Protein AF-A0A8H3I1E6-F1 (afdb_monomer)

Radius of gyration: 28.74 Å; Cα contacts (8 Å, |Δi|>4): 139; chains: 1; bounding box: 54×44×76 Å

pLDDT: mean 84.08, std 13.16, range [43.03, 97.94]

Structure (mmCIF, N/CA/C/O backbone):
data_AF-A0A8H3I1E6-F1
#
_entry.id   AF-A0A8H3I1E6-F1
#
loop_
_atom_site.group_PDB
_atom_site.id
_atom_site.type_symbol
_atom_site.label_atom_id
_atom_site.label_alt_id
_atom_site.label_comp_id
_atom_site.label_asym_id
_atom_site.label_entity_id
_atom_site.label_seq_id
_atom_site.pdbx_PDB_ins_code
_atom_site.Cartn_x
_atom_site.Cartn_y
_atom_site.Cartn_z
_atom_site.occupancy
_atom_site.B_iso_or_equiv
_atom_site.auth_seq_id
_atom_site.auth_comp_id
_atom_site.auth_asym_id
_atom_site.auth_atom_id
_atom_site.pdbx_PDB_model_num
ATOM 1 N N . MET A 1 1 ? 2.494 -4.885 16.219 1.00 83.31 1 MET A N 1
ATOM 2 C CA . MET A 1 1 ? 1.756 -3.841 15.463 1.00 83.31 1 MET A CA 1
ATOM 3 C C . MET A 1 1 ? 1.481 -4.362 14.065 1.00 83.31 1 MET A C 1
ATOM 5 O O . MET A 1 1 ? 2.380 -4.953 13.485 1.00 83.31 1 MET A O 1
ATOM 9 N N . ALA A 1 2 ? 0.291 -4.129 13.521 1.00 90.94 2 ALA A N 1
ATOM 10 C CA . ALA A 1 2 ? -0.067 -4.493 12.148 1.00 90.94 2 ALA A CA 1
ATOM 11 C C . ALA A 1 2 ? -0.506 -3.254 11.354 1.00 90.94 2 ALA A C 1
ATOM 13 O O . ALA A 1 2 ? -1.001 -2.292 11.939 1.00 90.94 2 ALA A O 1
ATOM 14 N N . CYS A 1 3 ? -0.319 -3.255 10.032 1.00 94.25 3 CYS A N 1
ATOM 15 C CA . CYS A 1 3 ? -0.724 -2.163 9.144 1.00 94.25 3 CYS A CA 1
ATOM 16 C C . CYS A 1 3 ? -1.649 -2.700 8.051 1.00 94.25 3 CYS A C 1
ATOM 18 O O . CYS A 1 3 ? -1.301 -3.655 7.363 1.00 94.25 3 CYS A O 1
ATOM 20 N N . PHE A 1 4 ? -2.800 -2.058 7.872 1.00 95.56 4 PHE A N 1
ATOM 21 C CA . PHE A 1 4 ? -3.819 -2.452 6.906 1.00 95.56 4 PHE A CA 1
ATOM 22 C C . PHE A 1 4 ? -4.105 -1.311 5.936 1.00 95.56 4 PHE A C 1
ATOM 24 O O . PHE A 1 4 ? -4.216 -0.149 6.336 1.00 95.56 4 PHE A O 1
ATOM 31 N N . GLN A 1 5 ? -4.275 -1.644 4.659 1.00 96.94 5 GLN A N 1
ATOM 32 C CA . GLN A 1 5 ? -4.910 -0.751 3.699 1.00 96.94 5 GLN A CA 1
ATOM 33 C C . GLN A 1 5 ? -6.421 -0.955 3.781 1.00 96.94 5 GLN A C 1
ATOM 35 O O . GLN A 1 5 ? -6.904 -2.063 3.572 1.00 96.94 5 GLN A O 1
ATOM 40 N N . VAL A 1 6 ? -7.159 0.113 4.070 1.00 96.81 6 VAL A N 1
ATOM 41 C CA . VAL A 1 6 ? -8.610 0.056 4.287 1.00 96.81 6 VAL A CA 1
ATOM 42 C C . VAL A 1 6 ? -9.346 0.979 3.310 1.00 96.81 6 VAL A C 1
ATOM 44 O O . VAL A 1 6 ? -8.763 1.954 2.820 1.00 96.81 6 VAL A O 1
ATOM 47 N N . PRO A 1 7 ? -10.632 0.718 3.023 1.00 96.69 7 PRO A N 1
ATOM 48 C CA . PRO A 1 7 ? -11.489 1.661 2.313 1.00 96.69 7 PRO A CA 1
ATOM 49 C C . PRO A 1 7 ? -11.523 3.043 2.987 1.00 96.69 7 PRO A C 1
ATOM 51 O O . PRO A 1 7 ? -11.406 3.172 4.206 1.00 96.69 7 PRO A O 1
ATOM 54 N N . LEU A 1 8 ? -11.702 4.106 2.195 1.00 95.31 8 LEU A N 1
ATOM 55 C CA . LEU A 1 8 ? -11.633 5.489 2.695 1.00 95.31 8 LEU A CA 1
ATOM 56 C C . LEU A 1 8 ? -12.731 5.808 3.722 1.00 95.31 8 LEU A C 1
ATOM 58 O O . LEU A 1 8 ? -12.505 6.616 4.627 1.00 95.31 8 LEU A O 1
ATOM 62 N N . ASN A 1 9 ? -13.885 5.160 3.582 1.00 95.56 9 ASN A N 1
ATOM 63 C CA . ASN A 1 9 ? -15.073 5.323 4.413 1.00 95.56 9 ASN A CA 1
ATOM 64 C C . ASN A 1 9 ? -15.022 4.561 5.748 1.00 95.56 9 ASN A C 1
ATOM 66 O O . ASN A 1 9 ? -15.801 4.902 6.626 1.00 95.56 9 ASN A O 1
ATOM 70 N N . ILE A 1 10 ? -14.112 3.596 5.942 1.00 96.31 10 ILE A N 1
ATOM 71 C CA . ILE A 1 10 ? -14.016 2.838 7.205 1.00 96.31 10 ILE A CA 1
ATOM 72 C C . ILE A 1 10 ? -13.467 3.717 8.327 1.00 96.31 10 ILE A C 1
ATOM 74 O O . ILE A 1 10 ? -12.396 4.315 8.176 1.00 96.31 10 ILE A O 1
ATOM 78 N N . ASN A 1 11 ? -14.151 3.785 9.467 1.00 95.62 11 ASN A N 1
ATOM 79 C CA . ASN A 1 11 ? -13.670 4.479 10.659 1.00 95.62 11 ASN A CA 1
ATOM 80 C C . ASN A 1 11 ? -12.804 3.566 11.554 1.00 95.62 11 ASN A C 1
ATOM 82 O O . ASN A 1 11 ? -12.717 2.357 11.366 1.00 95.62 11 ASN A O 1
ATOM 86 N N . LYS A 1 12 ? -12.128 4.154 12.547 1.00 96.31 12 LYS A N 1
ATOM 87 C CA . LYS A 1 12 ? -11.334 3.424 13.542 1.00 96.31 12 LYS A CA 1
ATOM 88 C C . LYS A 1 12 ? -12.182 2.437 14.345 1.00 96.31 12 LYS A C 1
ATOM 90 O O . LYS A 1 12 ? -11.696 1.352 14.632 1.00 96.31 12 LYS A O 1
ATOM 95 N N . LEU A 1 13 ? -13.408 2.821 14.714 1.00 96.06 13 LEU A N 1
ATOM 96 C CA . LEU A 1 13 ? -14.326 1.960 15.469 1.00 96.06 13 LEU A CA 1
ATOM 97 C C . LEU A 1 13 ? -14.730 0.741 14.638 1.00 96.06 13 LEU A C 1
ATOM 99 O O . LEU A 1 13 ? -14.563 -0.377 15.109 1.00 96.06 13 LEU A O 1
ATOM 103 N N . ASP A 1 14 ? -15.107 0.962 13.37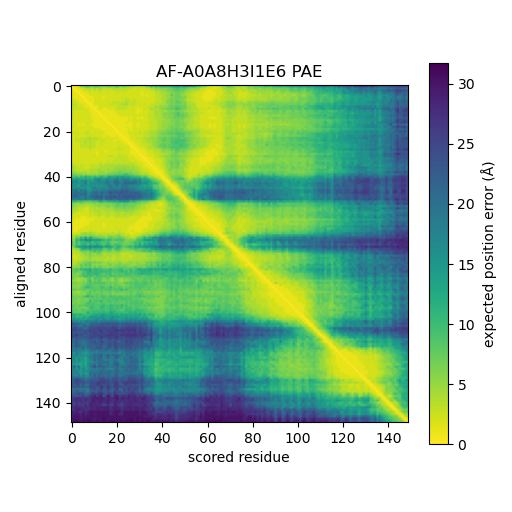7 1.00 96.50 14 ASP A N 1
ATOM 104 C CA . ASP A 1 14 ? -15.427 -0.109 12.429 1.00 96.50 14 ASP A CA 1
ATOM 105 C C . ASP A 1 14 ? -14.248 -1.072 12.248 1.00 96.50 14 ASP A C 1
ATOM 107 O O . ASP A 1 14 ? -14.446 -2.273 12.159 1.00 96.50 14 ASP A O 1
ATOM 111 N N . MET A 1 15 ? -13.004 -0.575 12.241 1.00 96.38 15 MET A N 1
ATOM 112 C CA . MET A 1 15 ? -11.823 -1.443 12.166 1.00 96.38 15 MET A CA 1
ATOM 113 C C . MET A 1 15 ? -11.657 -2.321 13.417 1.00 96.38 15 MET A C 1
ATOM 115 O O . MET A 1 15 ? -11.265 -3.480 13.293 1.00 96.38 15 MET A O 1
ATOM 119 N N . LYS A 1 16 ? -11.933 -1.789 14.618 1.00 94.88 16 LYS A N 1
ATOM 120 C CA . LYS A 1 16 ? -11.879 -2.579 15.863 1.00 94.88 16 LYS A CA 1
ATOM 121 C C . LYS A 1 16 ? -12.950 -3.667 15.853 1.00 94.88 16 LYS A C 1
ATOM 123 O O . LYS A 1 16 ? -12.636 -4.817 16.140 1.00 94.88 16 LYS A O 1
ATOM 128 N N . ASP A 1 17 ? -14.174 -3.292 15.494 1.00 95.94 17 ASP A N 1
ATOM 129 C CA . ASP A 1 17 ? -15.311 -4.208 15.420 1.00 95.94 17 ASP A CA 1
ATOM 130 C C . ASP A 1 17 ? -15.104 -5.283 14.345 1.00 95.94 17 ASP A C 1
ATOM 132 O O . ASP A 1 17 ? -15.294 -6.465 14.602 1.00 95.94 17 ASP A O 1
ATOM 136 N N . TYR A 1 18 ? -14.590 -4.899 13.175 1.00 96.38 18 TYR A N 1
ATOM 137 C CA . TYR A 1 18 ? -14.277 -5.821 12.086 1.00 96.38 18 TYR A CA 1
ATOM 138 C C . TYR A 1 18 ? -13.218 -6.857 12.480 1.00 96.38 18 TYR A C 1
ATOM 140 O O . TYR A 1 18 ? -13.386 -8.046 12.216 1.00 96.38 18 TYR A O 1
ATOM 148 N N . LEU A 1 19 ? -12.133 -6.442 13.142 1.00 94.38 19 LEU A N 1
ATOM 149 C CA . LEU A 1 19 ? -11.113 -7.387 13.610 1.00 94.38 19 LEU A CA 1
ATOM 150 C C . LEU A 1 19 ? -11.654 -8.335 14.681 1.00 94.38 19 LEU A C 1
ATOM 152 O O . LEU A 1 19 ? -11.313 -9.516 14.668 1.00 94.38 19 LEU A O 1
ATOM 156 N N . TRP A 1 20 ? -12.521 -7.846 15.564 1.00 93.75 20 TRP A N 1
ATOM 157 C CA . TRP A 1 20 ? -13.138 -8.667 16.598 1.00 93.75 20 TRP A CA 1
ATOM 158 C C . TRP A 1 20 ? -14.157 -9.657 16.019 1.00 93.75 20 TRP A C 1
ATOM 160 O O . TRP A 1 20 ? -14.021 -10.859 16.217 1.00 93.75 20 TRP A O 1
ATOM 170 N N . ASN A 1 21 ? -15.135 -9.180 15.250 1.00 95.12 21 ASN A N 1
ATOM 171 C CA . ASN A 1 21 ? -16.243 -10.001 14.761 1.00 95.12 21 ASN A CA 1
ATOM 172 C C . ASN A 1 21 ? -15.842 -10.927 13.607 1.00 95.12 21 ASN A C 1
ATOM 174 O O . ASN A 1 21 ? -16.335 -12.049 13.535 1.00 95.12 21 ASN A O 1
ATOM 178 N N . CYS A 1 22 ? -14.965 -10.486 12.697 1.00 95.25 22 CYS A N 1
ATOM 179 C CA . CYS A 1 22 ? -14.573 -11.301 11.542 1.00 95.25 22 CYS A CA 1
ATOM 180 C C . CYS A 1 22 ? -13.346 -12.179 11.808 1.00 95.25 22 CYS A C 1
ATOM 182 O O . CYS A 1 22 ? -13.247 -13.251 11.219 1.00 95.25 22 CYS A O 1
ATOM 184 N N . TYR A 1 23 ? -12.413 -11.739 12.662 1.00 92.12 23 TYR A N 1
ATOM 185 C CA . TYR A 1 23 ? -11.143 -12.445 12.895 1.00 92.12 23 TYR A CA 1
ATOM 186 C C . TYR A 1 23 ? -10.920 -12.861 14.354 1.00 92.12 23 TYR A C 1
ATOM 188 O O . TYR A 1 23 ? -9.944 -13.553 14.634 1.00 92.12 23 TYR A O 1
ATOM 196 N N . GLY A 1 24 ? -11.779 -12.458 15.296 1.00 91.12 24 GLY A N 1
ATOM 197 C CA . GLY A 1 24 ? -11.591 -12.757 16.718 1.00 91.12 24 GLY A CA 1
ATOM 198 C C . GLY A 1 24 ? -10.359 -12.086 17.331 1.00 91.12 24 GLY A C 1
ATOM 199 O O . GLY A 1 24 ? -9.841 -12.573 18.334 1.00 91.12 24 GLY A O 1
ATOM 200 N N . VAL A 1 25 ? -9.845 -11.010 16.723 1.00 90.69 25 VAL A N 1
ATOM 201 C CA . VAL A 1 25 ? -8.603 -10.357 17.157 1.00 90.69 25 VAL A CA 1
ATOM 202 C C . VAL A 1 25 ? -8.913 -9.064 17.914 1.00 90.69 25 VAL A C 1
ATOM 204 O O . VAL A 1 25 ? -9.441 -8.118 17.320 1.00 90.69 25 VAL A O 1
ATOM 207 N N . PRO A 1 26 ? -8.549 -8.960 19.206 1.00 91.75 26 PRO A N 1
ATOM 208 C CA . PRO A 1 26 ? -8.717 -7.722 19.951 1.00 91.75 26 PRO A CA 1
ATOM 209 C C . PRO A 1 26 ? -7.743 -6.644 19.457 1.00 91.75 26 PRO A C 1
ATOM 211 O O . PRO A 1 26 ? -6.527 -6.837 19.409 1.00 91.75 26 PRO A O 1
ATOM 214 N N . ALA A 1 27 ? -8.274 -5.465 19.130 1.00 93.44 27 ALA A N 1
ATOM 215 C CA . ALA A 1 27 ? -7.487 -4.276 18.814 1.00 93.44 27 ALA A CA 1
ATOM 216 C C . ALA A 1 27 ? -7.405 -3.351 20.039 1.00 93.44 27 ALA A C 1
ATOM 218 O O . ALA A 1 27 ? -8.414 -2.788 20.470 1.00 93.44 27 ALA A O 1
ATOM 219 N N . LEU A 1 28 ? -6.202 -3.139 20.577 1.00 93.25 28 LEU A N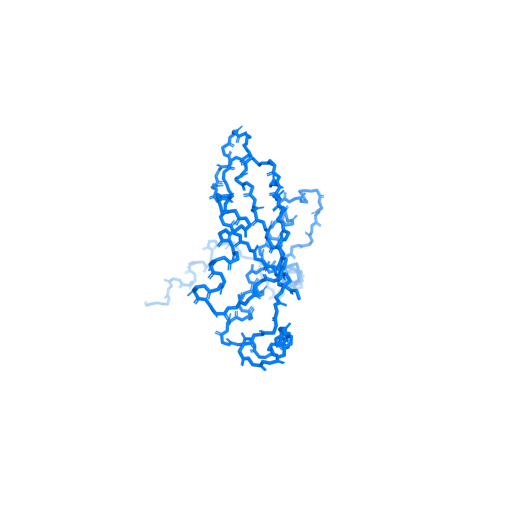 1
ATOM 220 C CA . LEU A 1 28 ? -5.959 -2.236 21.707 1.00 93.25 28 LEU A CA 1
ATOM 221 C C . LEU A 1 28 ? -6.135 -0.779 21.263 1.00 93.25 28 LEU A C 1
ATOM 223 O O . LEU A 1 28 ? -6.983 -0.044 21.776 1.00 93.25 28 LEU A O 1
ATOM 227 N N . SER A 1 29 ? -5.394 -0.391 20.224 1.00 94.06 29 SER A N 1
ATOM 228 C CA . SER A 1 29 ? -5.381 0.964 19.675 1.00 94.06 29 SER A CA 1
ATOM 229 C C . SER A 1 29 ? -5.355 0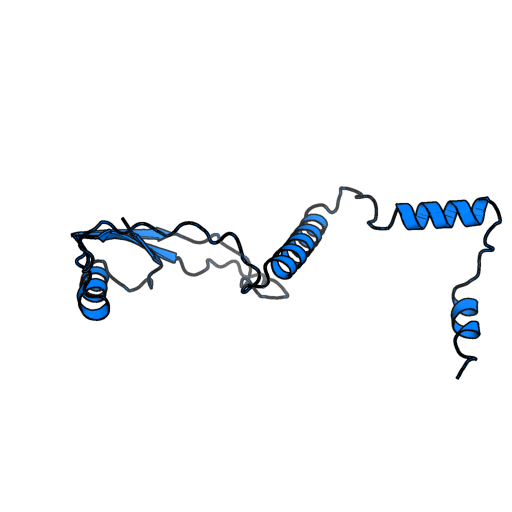.945 18.152 1.00 94.06 29 SER A C 1
ATOM 231 O O . SER A 1 29 ? -4.736 0.079 17.533 1.00 94.06 29 SER A O 1
ATOM 233 N N . VAL A 1 30 ? -6.026 1.923 17.538 1.00 96.88 30 VAL A N 1
ATOM 234 C CA . VAL A 1 30 ? -6.075 2.094 16.082 1.00 96.88 30 VAL A CA 1
ATOM 235 C C . VAL A 1 30 ? -5.676 3.521 15.725 1.00 96.88 30 VAL A C 1
ATOM 237 O O . VAL A 1 30 ? -6.353 4.497 16.065 1.00 96.88 30 VAL A O 1
ATOM 240 N N . ARG A 1 31 ? -4.586 3.650 14.971 1.00 96.69 31 ARG A N 1
ATOM 241 C CA . ARG A 1 31 ? -4.156 4.901 14.342 1.00 96.69 31 ARG A CA 1
ATOM 242 C C . ARG A 1 31 ? -4.502 4.857 12.861 1.00 96.69 31 ARG A C 1
ATOM 244 O O . ARG A 1 31 ? -4.273 3.854 12.202 1.00 96.69 31 ARG A O 1
ATOM 251 N N . SER A 1 32 ? -5.033 5.947 12.319 1.00 96.38 32 SER A N 1
ATOM 252 C CA . SER A 1 32 ? -5.418 6.039 10.907 1.00 96.38 32 SER A CA 1
ATOM 253 C C . SER A 1 32 ? -4.748 7.233 10.254 1.00 96.38 32 SER A C 1
ATOM 255 O O . SER A 1 32 ? -4.739 8.314 10.841 1.00 96.38 32 SER A O 1
ATOM 257 N N . TYR A 1 33 ? -4.280 7.068 9.024 1.00 96.81 33 TYR A N 1
ATOM 258 C CA . TYR A 1 33 ? -3.787 8.167 8.203 1.00 96.81 33 TYR A CA 1
ATOM 259 C C . TYR A 1 33 ? -4.224 7.985 6.748 1.00 96.81 33 TYR A C 1
ATOM 261 O O . TYR A 1 33 ? -4.491 6.875 6.282 1.00 96.81 33 TYR A O 1
ATOM 269 N N . ILE A 1 34 ? -4.336 9.101 6.031 1.00 96.75 34 ILE A N 1
ATOM 270 C CA . ILE A 1 34 ? -4.730 9.125 4.622 1.00 96.75 34 ILE A CA 1
ATOM 271 C C . ILE A 1 34 ? -3.518 9.566 3.813 1.00 96.75 34 ILE A C 1
ATOM 273 O O . ILE A 1 34 ? -3.049 10.693 3.943 1.00 96.75 34 ILE A O 1
ATOM 277 N N . GLN A 1 35 ? -3.018 8.675 2.963 1.00 96.06 35 GLN A N 1
ATOM 278 C CA . GLN A 1 35 ? -1.920 8.962 2.058 1.00 96.06 35 GLN A CA 1
ATOM 279 C C . GLN A 1 35 ? -2.472 9.521 0.745 1.00 96.06 35 GLN A C 1
ATOM 281 O O . GLN A 1 35 ? -3.141 8.823 -0.023 1.00 96.06 35 GLN A O 1
ATOM 286 N N . GLN A 1 36 ? -2.189 10.796 0.482 1.00 94.62 36 GLN A N 1
ATOM 287 C CA . GLN A 1 36 ? -2.527 11.418 -0.793 1.00 94.62 36 GLN A CA 1
ATOM 288 C C . GLN A 1 36 ? -1.622 10.881 -1.908 1.00 94.62 36 GLN A C 1
ATOM 290 O O . GLN A 1 36 ? -0.400 10.826 -1.770 1.00 94.62 36 GLN A O 1
ATOM 295 N N . GLN A 1 37 ? -2.227 10.510 -3.034 1.00 92.00 37 GLN A N 1
ATOM 296 C CA . GLN A 1 37 ? -1.502 10.062 -4.222 1.00 92.00 37 GLN A CA 1
ATOM 297 C C . GLN A 1 37 ? -1.006 11.261 -5.041 1.00 92.00 37 GLN A C 1
ATOM 299 O O . GLN A 1 37 ? -1.635 12.325 -5.043 1.00 92.00 37 GLN A O 1
ATOM 304 N N . LYS A 1 38 ? 0.118 11.096 -5.751 1.00 90.56 38 LYS A N 1
ATOM 305 C CA . LYS A 1 38 ? 0.661 12.124 -6.661 1.00 90.56 38 LYS A CA 1
ATOM 306 C C . LYS A 1 38 ? -0.347 12.429 -7.780 1.00 90.56 38 LYS A C 1
ATOM 308 O O . LYS A 1 38 ? -1.006 11.513 -8.268 1.00 90.56 38 LYS A O 1
ATOM 313 N N . VAL A 1 39 ? -0.456 13.699 -8.182 1.00 89.69 39 VAL A N 1
ATOM 314 C CA . VAL A 1 39 ? -1.267 14.116 -9.344 1.00 89.69 39 VAL A CA 1
ATOM 315 C C . VAL A 1 39 ? -0.668 13.492 -10.603 1.00 89.69 39 VAL A C 1
ATOM 317 O O . VAL A 1 39 ? 0.553 13.477 -10.755 1.00 89.69 39 VAL A O 1
ATOM 320 N N . ARG A 1 40 ? -1.512 12.951 -11.484 1.00 85.25 40 ARG A N 1
ATOM 321 C CA . ARG A 1 40 ? -1.091 12.347 -12.755 1.00 85.25 40 ARG A CA 1
ATOM 322 C C . ARG A 1 40 ? -2.026 12.809 -13.878 1.00 85.25 40 ARG A C 1
ATOM 324 O O . ARG A 1 40 ? -3.166 13.195 -13.617 1.00 85.25 40 ARG A O 1
ATOM 331 N N . ALA A 1 41 ? -1.527 12.824 -15.110 1.00 83.12 41 ALA A N 1
ATOM 332 C CA . ALA A 1 41 ? -2.343 13.068 -16.297 1.00 83.12 41 ALA A CA 1
ATOM 333 C C . ALA A 1 41 ? -2.943 11.734 -16.766 1.00 83.12 41 ALA A C 1
ATOM 335 O O . ALA A 1 41 ? -2.197 10.787 -17.008 1.00 83.12 41 ALA A O 1
ATOM 336 N N . GLY A 1 42 ? -4.273 11.649 -16.857 1.00 72.88 42 GLY A N 1
ATOM 337 C CA . GLY A 1 42 ? -4.973 10.405 -17.207 1.00 72.88 42 GLY A CA 1
ATOM 338 C C . GLY A 1 42 ? -4.979 9.341 -16.096 1.00 72.88 42 GLY A C 1
ATOM 339 O O . GLY A 1 42 ? -4.571 9.590 -14.956 1.00 72.88 42 GLY A O 1
ATOM 340 N N . LYS A 1 43 ? -5.496 8.145 -16.407 1.00 68.81 43 LYS A N 1
ATOM 341 C CA . LYS A 1 43 ? -5.453 6.974 -15.514 1.00 68.81 43 LYS A CA 1
ATOM 342 C C . LYS A 1 43 ? -4.147 6.202 -15.715 1.00 68.81 43 LYS A C 1
ATOM 344 O O . LYS A 1 43 ? -3.519 6.283 -16.762 1.00 68.81 43 LYS A O 1
ATOM 349 N N . ALA A 1 44 ? -3.755 5.414 -14.711 1.00 62.22 44 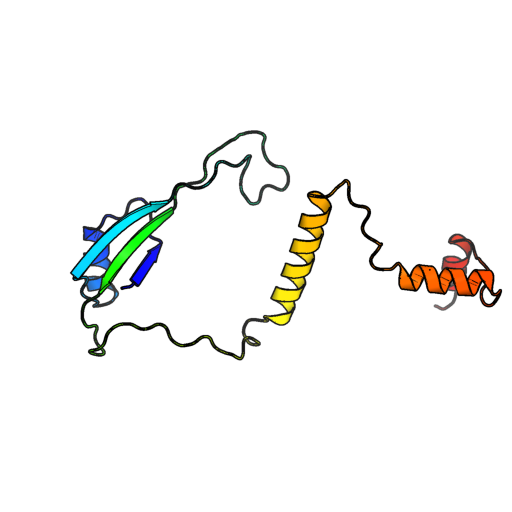ALA A N 1
ATOM 350 C CA . ALA A 1 44 ? -2.480 4.688 -14.706 1.00 62.22 44 ALA A CA 1
ATOM 351 C C . ALA A 1 44 ? -2.293 3.701 -15.880 1.00 62.22 44 ALA A C 1
ATOM 353 O O . ALA A 1 44 ? -1.152 3.407 -16.211 1.00 62.22 44 ALA A O 1
ATOM 354 N N . ASN A 1 45 ? -3.383 3.245 -16.510 1.00 63.84 45 ASN A N 1
ATOM 355 C CA . ASN A 1 45 ? -3.369 2.275 -17.613 1.00 63.84 45 ASN A CA 1
ATOM 356 C C . ASN A 1 45 ? -3.855 2.868 -18.949 1.00 63.84 45 ASN A C 1
ATOM 358 O O . ASN A 1 45 ? -4.130 2.116 -19.882 1.00 63.84 45 ASN A O 1
ATOM 362 N N . ASP A 1 46 ? -4.020 4.190 -19.051 1.00 65.38 46 ASP A N 1
ATOM 363 C CA . ASP A 1 46 ? -4.423 4.783 -20.326 1.00 65.38 46 ASP A CA 1
ATOM 364 C C . ASP A 1 46 ? -3.239 4.725 -21.305 1.00 65.38 46 ASP A C 1
ATOM 366 O O . ASP A 1 46 ? -2.187 5.312 -21.054 1.00 65.38 46 ASP A O 1
ATOM 370 N N . ILE A 1 47 ? -3.430 4.039 -22.439 1.00 63.94 47 ILE A N 1
ATOM 371 C CA . ILE A 1 47 ? -2.439 3.920 -23.528 1.00 63.94 47 ILE A CA 1
ATOM 372 C C . ILE A 1 47 ? -2.032 5.310 -24.051 1.00 63.94 47 ILE A C 1
ATOM 374 O O . ILE A 1 47 ? -0.888 5.533 -24.441 1.00 63.94 47 ILE A O 1
ATOM 378 N N . ILE A 1 48 ? -2.968 6.264 -24.024 1.00 63.66 48 ILE A N 1
ATOM 379 C CA . ILE A 1 48 ? -2.733 7.673 -24.336 1.00 63.66 48 ILE A CA 1
ATOM 380 C C . ILE A 1 48 ? -3.130 8.477 -23.096 1.00 63.66 48 ILE A C 1
ATOM 382 O O . ILE A 1 48 ? -4.320 8.509 -22.767 1.00 63.66 48 ILE A O 1
ATOM 386 N N . PRO A 1 49 ? -2.190 9.144 -22.400 1.00 61.03 49 PRO A N 1
ATOM 387 C CA . PRO A 1 49 ? -2.530 9.918 -21.218 1.00 61.03 49 PRO A CA 1
ATOM 388 C C . PRO A 1 49 ? -3.489 11.040 -21.619 1.00 61.03 49 PRO A C 1
ATOM 390 O O . PRO A 1 49 ? -3.135 11.952 -22.372 1.00 61.03 49 PRO A O 1
ATOM 393 N N . GLN A 1 50 ? -4.727 10.981 -21.125 1.00 64.75 50 GLN A N 1
ATOM 394 C CA . GLN A 1 50 ? -5.661 12.087 -21.293 1.00 64.75 50 GLN A CA 1
ATOM 395 C C . GLN A 1 50 ? -5.032 13.354 -20.695 1.00 64.75 50 GLN A C 1
ATOM 397 O O . GLN A 1 50 ? -4.513 13.332 -19.579 1.00 64.75 50 GLN A O 1
ATOM 402 N N . ARG A 1 51 ? -5.121 14.492 -21.397 1.00 69.06 51 ARG A N 1
ATOM 403 C CA . ARG A 1 51 ? -4.563 15.795 -20.962 1.00 69.06 51 ARG A CA 1
ATOM 404 C C . ARG A 1 51 ? -5.178 16.358 -19.669 1.00 69.06 51 ARG A C 1
ATOM 406 O O . ARG A 1 51 ? -4.868 17.477 -19.268 1.00 69.06 51 ARG A O 1
ATOM 413 N N . ARG A 1 52 ? -6.067 15.612 -19.012 1.00 80.25 52 ARG A N 1
ATOM 414 C CA . ARG A 1 52 ? -6.713 16.019 -17.773 1.00 80.25 52 ARG A CA 1
ATOM 415 C C . ARG A 1 52 ? -5.862 15.589 -16.585 1.00 80.25 52 ARG A C 1
ATOM 417 O O . ARG A 1 52 ? -5.798 14.411 -16.236 1.00 80.25 52 ARG A O 1
ATOM 424 N N . TRP A 1 53 ? -5.233 16.572 -15.955 1.00 84.75 53 TRP A N 1
ATOM 425 C CA . TRP A 1 53 ? -4.566 16.402 -14.672 1.00 84.75 53 TRP A CA 1
ATOM 426 C C . TRP A 1 53 ? -5.610 16.132 -13.595 1.00 84.75 53 TRP A C 1
ATOM 428 O O . TRP A 1 53 ? -6.507 16.942 -13.363 1.00 84.75 53 TRP A O 1
ATOM 438 N N . ALA A 1 54 ? -5.507 14.978 -12.947 1.00 87.06 54 ALA A N 1
ATOM 439 C CA . ALA A 1 54 ? -6.386 14.604 -11.855 1.00 87.06 54 ALA A CA 1
ATOM 440 C C . ALA A 1 54 ? -5.586 13.924 -10.746 1.00 87.06 54 ALA A C 1
ATOM 442 O O . ALA A 1 54 ? -4.519 13.340 -10.961 1.00 87.06 54 ALA A O 1
ATOM 443 N N . ARG A 1 55 ? -6.109 14.002 -9.524 1.00 88.81 55 ARG A N 1
ATOM 444 C CA . ARG A 1 55 ? -5.554 13.256 -8.400 1.00 88.81 55 ARG A CA 1
ATOM 445 C C . ARG A 1 55 ? -6.270 11.907 -8.293 1.00 88.81 55 ARG A C 1
ATOM 447 O O . ARG A 1 55 ? -7.498 11.900 -8.198 1.00 88.81 55 ARG A O 1
ATOM 454 N N . PRO A 1 56 ? -5.540 10.778 -8.272 1.00 90.19 56 PRO A N 1
ATOM 455 C CA . PRO A 1 56 ? -6.129 9.487 -7.941 1.00 90.19 56 PRO A CA 1
ATOM 456 C C . PRO A 1 56 ? -6.736 9.498 -6.532 1.00 90.19 56 PRO A C 1
ATOM 458 O O . PRO A 1 56 ? -6.350 10.308 -5.686 1.00 90.19 56 PRO A O 1
ATOM 461 N N . LYS A 1 57 ? -7.659 8.569 -6.257 1.00 92.12 57 LYS A N 1
ATOM 462 C CA . LYS A 1 57 ? -8.207 8.401 -4.904 1.00 92.12 57 LYS A CA 1
ATOM 463 C C . LYS A 1 57 ? -7.064 8.162 -3.909 1.00 92.12 57 LYS A C 1
ATOM 465 O O . LYS A 1 57 ? -6.164 7.365 -4.170 1.00 92.12 57 LYS A O 1
ATOM 470 N N . SER A 1 58 ? -7.102 8.869 -2.783 1.00 95.06 58 SER A N 1
ATOM 471 C CA . SER A 1 58 ? -6.141 8.687 -1.692 1.00 95.06 58 SER A CA 1
ATOM 472 C C . SER A 1 58 ? -6.236 7.275 -1.117 1.00 95.06 58 SER A C 1
ATOM 474 O O . SER A 1 58 ? -7.299 6.664 -1.152 1.00 95.06 58 SER A O 1
ATOM 476 N N . THR A 1 59 ? -5.149 6.770 -0.544 1.00 96.12 59 THR A N 1
ATOM 477 C CA . THR A 1 59 ? -5.122 5.453 0.104 1.00 96.12 59 THR A CA 1
ATOM 478 C C . THR A 1 59 ? -5.209 5.645 1.611 1.00 96.12 59 THR A C 1
ATOM 480 O O . THR A 1 59 ? -4.365 6.326 2.192 1.00 96.12 59 THR A O 1
ATOM 483 N N . LYS A 1 60 ? -6.218 5.064 2.264 1.00 97.31 60 LYS A N 1
ATOM 484 C CA . LYS A 1 60 ? -6.314 5.085 3.726 1.00 97.31 60 LYS A CA 1
ATOM 485 C C . LYS A 1 60 ? -5.582 3.878 4.298 1.00 97.31 60 LYS A C 1
ATOM 487 O O . LYS A 1 60 ? -5.759 2.755 3.828 1.00 97.31 60 LYS A O 1
ATOM 492 N N . ARG A 1 61 ? -4.748 4.121 5.304 1.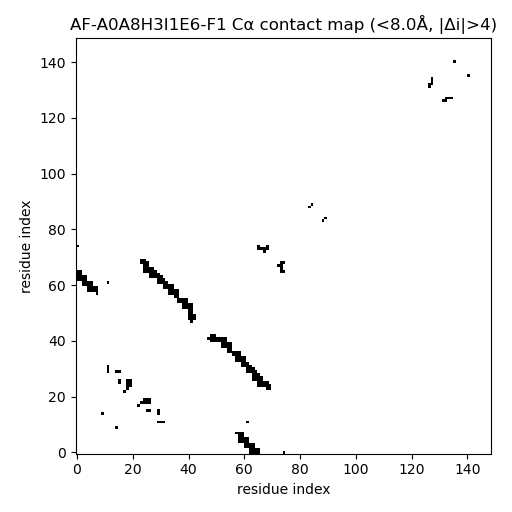00 97.62 61 ARG A N 1
ATOM 493 C CA . ARG A 1 61 ? -4.025 3.079 6.031 1.00 97.62 61 ARG A CA 1
ATOM 494 C C . ARG A 1 61 ? -4.307 3.195 7.519 1.00 97.62 61 ARG A C 1
ATOM 496 O O . ARG A 1 61 ? -4.448 4.299 8.052 1.00 97.62 61 ARG A O 1
ATOM 503 N N . MET A 1 62 ? -4.400 2.050 8.178 1.00 97.94 62 MET A N 1
ATOM 504 C CA . MET A 1 62 ? -4.596 1.959 9.618 1.00 97.94 62 MET A CA 1
ATOM 505 C C . MET A 1 62 ? -3.512 1.094 10.241 1.00 97.94 62 MET A C 1
ATOM 507 O O . MET A 1 62 ? -3.245 -0.005 9.769 1.00 97.94 62 MET A O 1
ATOM 511 N N . ILE A 1 63 ? -2.893 1.607 11.299 1.00 96.88 63 ILE A N 1
ATOM 512 C CA . ILE A 1 63 ? -1.944 0.884 12.136 1.00 96.88 63 ILE A CA 1
ATOM 513 C C . ILE A 1 63 ? -2.698 0.451 13.383 1.00 96.88 63 ILE A C 1
ATOM 515 O O . ILE A 1 63 ? -3.285 1.287 14.073 1.00 96.88 63 ILE A O 1
ATOM 519 N N . VAL A 1 64 ? -2.669 -0.844 13.660 1.00 95.62 64 VAL A N 1
ATOM 520 C CA . VAL A 1 64 ? -3.367 -1.458 14.780 1.00 95.62 64 VAL A CA 1
ATOM 521 C C . VAL A 1 64 ? -2.348 -2.043 15.749 1.00 95.62 64 VAL A C 1
ATOM 523 O O . VAL A 1 64 ? -1.445 -2.800 15.378 1.00 95.62 64 VAL A O 1
ATOM 526 N N . GLU A 1 65 ? -2.495 -1.673 17.011 1.00 93.31 65 GLU A N 1
ATOM 527 C CA . GLU A 1 65 ? -1.866 -2.360 18.131 1.00 93.31 65 GLU A CA 1
ATOM 528 C C . GLU A 1 65 ? -2.775 -3.537 18.485 1.00 93.31 65 GLU A C 1
ATOM 530 O O . GLU A 1 65 ? -3.861 -3.353 19.033 1.00 93.31 65 GLU A O 1
ATOM 535 N N . LEU A 1 66 ? -2.374 -4.731 18.049 1.00 91.31 66 LEU A N 1
ATOM 536 C CA . LEU A 1 66 ? -3.100 -5.972 18.305 1.00 91.31 66 LEU A CA 1
ATOM 537 C C . LEU A 1 66 ? -2.820 -6.421 19.741 1.00 91.31 66 LEU A C 1
ATOM 539 O O . LEU A 1 66 ? -1.681 -6.310 20.198 1.00 91.31 66 LEU A O 1
ATOM 543 N N . GLY A 1 67 ? -3.852 -6.904 20.429 1.00 86.50 67 GLY A N 1
ATOM 544 C CA . GLY A 1 67 ? -3.685 -7.654 21.670 1.00 86.50 67 GLY A CA 1
ATOM 545 C C . GLY A 1 67 ? -3.171 -9.068 21.401 1.00 86.50 67 GLY A C 1
ATOM 546 O O . GLY A 1 67 ? -2.904 -9.441 20.256 1.00 86.50 67 GLY A O 1
ATOM 547 N N . GLU A 1 68 ? -3.046 -9.861 22.461 1.00 81.94 68 GLU A N 1
ATOM 548 C CA . GLU A 1 68 ? -2.765 -11.291 22.340 1.00 81.94 68 GLU A CA 1
ATOM 549 C C . GLU A 1 68 ? -3.895 -11.958 21.542 1.00 81.94 68 GLU A C 1
ATOM 551 O O . GLU A 1 68 ? -5.074 -11.851 21.882 1.00 81.94 68 GLU A O 1
ATOM 556 N N . GLY A 1 69 ? -3.538 -12.569 20.411 1.00 69.75 69 GLY A N 1
ATOM 557 C CA . GLY A 1 69 ? -4.476 -13.324 19.584 1.00 69.75 69 GLY A CA 1
ATOM 558 C C . GLY A 1 69 ? -4.719 -14.729 20.138 1.00 69.75 69 GLY A C 1
ATOM 559 O O . GLY A 1 69 ? -4.161 -15.116 21.162 1.00 69.75 69 GLY A O 1
ATOM 560 N N . GLN A 1 70 ? -5.489 -15.540 19.409 1.00 65.88 70 GLN A N 1
ATOM 561 C CA . GLN A 1 70 ? -5.840 -16.914 19.808 1.00 65.88 70 GLN A CA 1
ATOM 562 C C . GLN A 1 70 ? -4.631 -17.830 20.086 1.00 65.88 70 GLN A C 1
ATOM 564 O O . GLN A 1 70 ? -4.752 -18.794 20.833 1.00 65.88 70 GLN A O 1
ATOM 569 N N . HIS A 1 71 ? -3.460 -17.520 19.521 1.00 73.75 71 HIS A N 1
ATOM 570 C CA . HIS A 1 71 ? -2.220 -18.278 19.715 1.00 73.75 71 HIS A CA 1
ATOM 571 C C . HIS A 1 71 ? -1.321 -17.738 20.847 1.00 73.75 71 HIS A C 1
ATOM 573 O O . HIS A 1 71 ? -0.183 -18.177 20.974 1.00 73.75 71 HIS A O 1
ATOM 579 N N . GLY A 1 72 ? -1.806 -16.790 21.662 1.00 74.62 72 GLY A N 1
ATOM 580 C CA . GLY A 1 72 ? -1.159 -16.361 22.913 1.00 74.62 72 GLY A CA 1
ATOM 581 C C . GLY A 1 72 ? 0.150 -15.571 22.767 1.00 74.62 72 GLY A C 1
ATOM 582 O O . GLY A 1 72 ? 0.817 -15.320 23.763 1.00 74.62 72 GLY A O 1
ATOM 583 N N . GLY A 1 73 ? 0.536 -15.176 21.549 1.00 79.19 73 GLY A N 1
ATOM 584 C CA . GLY A 1 73 ? 1.778 -14.448 21.280 1.00 79.19 73 GLY A CA 1
ATOM 585 C C . GLY A 1 73 ? 1.596 -13.240 20.354 1.00 79.19 73 GLY A C 1
ATOM 586 O O . GLY A 1 73 ? 0.564 -13.114 19.682 1.00 79.19 73 GLY A O 1
ATOM 587 N N . PRO A 1 74 ? 2.590 -12.331 20.299 1.00 84.81 74 PRO A N 1
ATOM 588 C CA . PRO A 1 74 ? 2.582 -11.221 19.358 1.00 84.81 74 PRO A CA 1
ATOM 589 C C . PRO A 1 74 ? 2.676 -11.740 17.921 1.00 84.81 74 PRO A C 1
ATOM 591 O O . PRO A 1 74 ? 3.420 -12.670 17.620 1.00 84.81 74 PRO A O 1
ATOM 594 N N . PHE A 1 75 ? 1.949 -11.099 17.009 1.00 87.50 75 PHE A N 1
ATOM 595 C CA . PHE A 1 75 ? 2.047 -11.423 15.591 1.00 87.50 75 PHE A CA 1
ATOM 596 C C . PHE A 1 75 ? 3.412 -11.002 15.026 1.00 87.50 75 PHE A C 1
ATOM 598 O O . PHE A 1 75 ? 3.776 -9.822 15.084 1.00 87.50 75 PHE A O 1
ATOM 605 N N . VAL A 1 76 ? 4.120 -11.963 14.434 1.00 89.12 76 VAL A N 1
ATOM 606 C CA . VAL A 1 76 ? 5.374 -11.780 13.696 1.00 89.12 76 VAL A CA 1
ATOM 607 C C . VAL A 1 76 ? 5.167 -12.344 12.293 1.00 89.12 76 VAL A C 1
ATOM 609 O O . VAL A 1 76 ? 4.602 -13.426 12.142 1.00 89.12 76 VAL A O 1
ATOM 612 N N . TRP A 1 77 ? 5.578 -11.598 11.265 1.00 89.56 77 TRP A N 1
ATOM 613 C CA . TRP A 1 77 ? 5.533 -12.113 9.898 1.00 89.56 77 TRP A CA 1
ATOM 614 C C . TRP A 1 77 ? 6.519 -13.278 9.760 1.00 89.56 77 TRP A C 1
ATOM 616 O O . TRP A 1 77 ? 7.633 -13.162 10.269 1.00 89.56 77 TRP A O 1
ATOM 626 N N . PRO A 1 78 ? 6.136 -14.374 9.086 1.00 92.06 78 PRO A N 1
ATOM 627 C CA . PRO A 1 78 ? 7.073 -15.438 8.765 1.00 92.06 78 PRO A CA 1
ATOM 628 C C . PRO A 1 78 ? 8.222 -14.906 7.908 1.00 92.06 78 PRO A C 1
ATOM 630 O O . PRO A 1 78 ? 8.071 -13.914 7.183 1.00 92.06 78 PRO A O 1
ATOM 633 N N . ASP A 1 79 ? 9.352 -15.601 7.975 1.00 93.12 79 ASP A N 1
ATOM 634 C CA . ASP A 1 79 ? 10.494 -15.295 7.130 1.00 93.12 79 ASP A CA 1
ATOM 635 C C . ASP A 1 79 ? 10.141 -15.466 5.642 1.00 93.12 79 ASP A C 1
ATOM 637 O O . ASP A 1 79 ? 9.303 -16.308 5.285 1.00 93.12 79 ASP A O 1
ATOM 641 N N . PRO A 1 80 ? 10.748 -14.661 4.752 1.00 90.94 80 PRO A N 1
ATOM 642 C CA . PRO A 1 80 ? 10.554 -14.807 3.320 1.00 90.94 80 PRO A CA 1
ATOM 643 C C . PRO A 1 80 ? 10.926 -16.217 2.859 1.00 90.94 80 PRO A C 1
ATOM 645 O O . PRO A 1 80 ? 11.963 -16.756 3.236 1.00 90.94 80 PRO A O 1
ATOM 648 N N . ILE A 1 81 ? 10.092 -16.799 2.002 1.00 92.81 81 ILE A N 1
ATOM 649 C CA . ILE A 1 81 ? 10.344 -18.120 1.425 1.00 92.81 81 ILE A CA 1
ATOM 650 C C . ILE A 1 81 ? 11.492 -17.993 0.413 1.00 92.81 81 ILE A C 1
ATOM 652 O O . ILE A 1 81 ? 11.449 -17.126 -0.461 1.00 92.81 81 ILE A O 1
ATOM 656 N N . GLU A 1 82 ? 12.507 -18.855 0.511 1.00 89.44 82 GLU A N 1
ATOM 657 C CA . GLU A 1 82 ? 13.648 -18.849 -0.418 1.00 89.44 82 GLU A CA 1
ATOM 658 C C . GLU A 1 82 ? 13.248 -19.317 -1.824 1.00 89.44 82 GLU A C 1
ATOM 660 O O . GLU A 1 82 ? 13.659 -18.731 -2.827 1.00 89.44 82 GLU A O 1
ATOM 665 N N . ASN A 1 83 ? 12.410 -20.354 -1.899 1.00 90.62 83 ASN A N 1
ATOM 666 C CA . ASN A 1 83 ? 11.938 -20.908 -3.160 1.00 90.62 83 ASN A CA 1
ATOM 667 C C . ASN A 1 83 ? 10.659 -20.199 -3.635 1.00 90.62 83 ASN A C 1
ATOM 669 O O . ASN A 1 83 ? 9.575 -20.398 -3.085 1.00 90.62 83 ASN A O 1
ATOM 673 N N . LEU A 1 84 ? 10.806 -19.392 -4.687 1.00 90.94 84 LEU A N 1
ATOM 674 C CA . LEU A 1 84 ? 9.736 -18.613 -5.314 1.00 90.94 84 LEU A CA 1
ATOM 675 C C . LEU A 1 84 ? 9.325 -19.170 -6.692 1.00 90.94 84 LEU A C 1
ATOM 677 O O . LEU A 1 84 ? 8.554 -18.525 -7.399 1.00 90.94 84 LEU A O 1
ATOM 681 N N . GLU A 1 85 ? 9.787 -20.371 -7.056 1.00 90.81 85 GLU A N 1
ATOM 682 C CA . GLU A 1 85 ? 9.393 -21.078 -8.287 1.00 90.81 85 GLU A CA 1
ATOM 683 C C . GLU A 1 85 ? 7.870 -21.246 -8.437 1.00 90.81 85 GLU A C 1
ATOM 685 O O . GLU A 1 85 ? 7.363 -21.015 -9.533 1.00 90.81 85 GLU A O 1
ATOM 690 N N . PRO A 1 86 ? 7.081 -21.537 -7.374 1.00 93.31 86 PRO A N 1
ATOM 691 C CA . PRO A 1 86 ? 5.623 -21.628 -7.509 1.00 93.31 86 PRO A CA 1
ATOM 692 C C . PRO A 1 86 ? 4.951 -20.317 -7.945 1.00 93.31 86 PRO A C 1
ATOM 694 O O . PRO A 1 86 ? 3.795 -20.329 -8.363 1.00 93.31 86 PRO A O 1
ATOM 697 N N . TRP A 1 87 ? 5.660 -19.192 -7.830 1.00 90.56 87 TRP A N 1
ATOM 698 C CA . TRP A 1 87 ? 5.207 -17.866 -8.244 1.00 90.56 87 TRP A CA 1
ATOM 699 C C . TRP A 1 87 ? 5.906 -17.368 -9.516 1.00 90.56 87 TRP A C 1
ATOM 701 O O . TRP A 1 87 ? 5.775 -16.188 -9.832 1.00 90.56 87 TRP A O 1
ATOM 711 N N . ASP A 1 88 ? 6.628 -18.243 -10.229 1.00 91.00 88 ASP A N 1
ATOM 712 C CA . ASP A 1 88 ? 7.306 -17.949 -11.499 1.00 91.00 88 ASP A CA 1
ATOM 713 C C . ASP A 1 88 ? 8.160 -16.669 -11.439 1.00 91.00 88 ASP A C 1
ATOM 715 O O . ASP A 1 88 ? 8.044 -15.729 -12.233 1.00 91.00 88 ASP A O 1
ATOM 719 N N . LYS A 1 89 ? 9.009 -16.602 -10.407 1.00 91.50 89 LYS A N 1
ATOM 720 C CA . LYS A 1 89 ? 9.829 -15.419 -10.143 1.00 91.50 89 LYS A CA 1
ATOM 721 C C . LYS A 1 89 ? 10.786 -15.101 -11.293 1.00 91.50 89 LYS A C 1
ATOM 723 O O . LYS A 1 89 ? 10.996 -13.926 -11.575 1.00 91.50 89 LYS A O 1
ATOM 728 N N . ALA A 1 90 ? 11.344 -16.120 -11.946 1.00 90.62 90 ALA A N 1
ATOM 729 C CA . ALA A 1 90 ? 12.290 -15.935 -13.043 1.00 90.62 90 ALA A CA 1
ATOM 730 C C . ALA A 1 90 ? 11.661 -15.122 -14.185 1.00 90.62 90 ALA A C 1
ATOM 732 O O . ALA A 1 90 ? 12.182 -14.068 -14.548 1.00 90.62 90 ALA A O 1
ATOM 733 N N . SER A 1 91 ? 10.482 -15.535 -14.658 1.00 91.94 91 SER A N 1
ATOM 734 C CA . SER A 1 91 ? 9.759 -14.819 -15.713 1.00 91.94 91 SER A CA 1
ATOM 735 C C . SER A 1 91 ? 9.336 -13.416 -15.267 1.00 91.94 91 SER A C 1
ATOM 737 O O . SER A 1 91 ? 9.403 -12.462 -16.043 1.00 91.94 91 SER A O 1
ATOM 739 N N . TYR A 1 92 ? 8.925 -13.252 -14.004 1.00 92.31 92 TYR A N 1
ATOM 740 C CA . TYR A 1 92 ? 8.599 -11.935 -13.449 1.00 92.31 92 TYR A CA 1
ATOM 741 C C . TYR A 1 92 ? 9.805 -10.983 -13.452 1.00 92.31 92 TYR A C 1
ATOM 743 O O . TYR A 1 92 ? 9.666 -9.815 -13.826 1.00 92.31 92 TYR A O 1
ATOM 751 N N . ASP A 1 93 ? 10.981 -11.469 -13.055 1.00 93.12 93 ASP A N 1
ATOM 752 C CA . ASP A 1 93 ? 12.211 -10.680 -13.003 1.00 93.12 93 ASP A CA 1
ATOM 753 C C . ASP A 1 93 ? 12.697 -10.314 -14.422 1.00 93.12 93 ASP A C 1
ATOM 755 O O . ASP A 1 93 ? 13.083 -9.165 -14.663 1.00 93.12 93 ASP A O 1
ATOM 759 N N . GLU A 1 94 ? 12.586 -11.225 -15.394 1.00 93.00 94 GLU A N 1
ATOM 760 C CA . GLU A 1 94 ? 12.859 -10.945 -16.813 1.00 93.00 94 GLU A CA 1
ATOM 761 C C . GLU A 1 94 ? 11.926 -9.855 -17.364 1.00 93.00 94 GLU A C 1
ATOM 763 O O . GLU A 1 94 ? 12.387 -8.821 -17.849 1.00 93.00 94 GLU A O 1
ATOM 768 N N . LEU A 1 95 ? 10.609 -10.000 -17.193 1.00 92.19 95 LEU A N 1
ATOM 769 C CA . LEU A 1 95 ? 9.638 -8.994 -17.641 1.00 92.19 95 LEU A CA 1
ATOM 770 C C . LEU A 1 95 ? 9.855 -7.635 -16.967 1.00 92.19 95 LEU A C 1
ATOM 772 O O . LEU A 1 95 ? 9.696 -6.579 -17.589 1.00 92.19 95 LEU A O 1
ATOM 776 N N . ARG A 1 96 ? 10.227 -7.643 -15.686 1.00 91.69 96 ARG A N 1
ATOM 777 C CA . ARG A 1 96 ? 10.512 -6.423 -14.936 1.00 91.69 96 ARG A CA 1
ATOM 778 C C . ARG A 1 96 ? 11.765 -5.724 -15.452 1.00 91.69 96 ARG A C 1
ATOM 780 O O . ARG A 1 96 ? 11.729 -4.508 -15.640 1.00 91.69 96 ARG A O 1
ATOM 787 N N . THR A 1 97 ? 12.843 -6.464 -15.700 1.00 90.38 97 THR A N 1
ATOM 788 C CA . THR A 1 97 ? 14.078 -5.898 -16.263 1.00 90.38 97 THR A CA 1
ATOM 789 C C . THR A 1 97 ? 13.845 -5.340 -17.665 1.00 90.38 97 THR A C 1
ATOM 791 O O . THR A 1 97 ? 14.248 -4.210 -17.940 1.00 90.38 97 THR A O 1
ATOM 794 N N . GLU A 1 98 ? 13.097 -6.041 -18.519 1.00 87.88 98 GLU A N 1
ATOM 795 C CA . GLU A 1 98 ? 12.699 -5.530 -19.834 1.00 87.88 98 GLU A CA 1
ATOM 796 C C . GLU A 1 98 ? 11.877 -4.236 -19.736 1.00 87.88 98 GLU A C 1
ATOM 798 O O . GLU A 1 98 ? 12.128 -3.275 -20.471 1.00 87.88 98 GLU A O 1
ATOM 803 N N . GLN A 1 99 ? 10.916 -4.169 -18.812 1.00 86.69 99 GLN A N 1
ATOM 804 C CA . GLN A 1 99 ? 10.092 -2.978 -18.607 1.00 86.69 99 GLN A CA 1
ATOM 805 C C . GLN A 1 99 ? 10.912 -1.793 -18.069 1.00 86.69 99 GLN A C 1
ATOM 807 O O . GLN A 1 99 ? 10.730 -0.647 -18.500 1.00 86.69 99 GLN A O 1
ATOM 812 N N . GLU A 1 100 ? 11.849 -2.053 -17.157 1.00 85.81 100 GLU A N 1
ATOM 813 C CA . GLU A 1 100 ? 12.792 -1.058 -16.646 1.00 85.81 100 GLU A CA 1
ATOM 814 C C . GLU A 1 100 ? 13.710 -0.543 -17.768 1.00 85.81 100 GLU A C 1
ATOM 816 O O . GLU A 1 100 ? 13.867 0.671 -17.925 1.00 85.81 100 GLU A O 1
ATOM 821 N N . GLU A 1 101 ? 14.229 -1.420 -18.629 1.00 82.94 101 GLU A N 1
ATOM 822 C CA . GLU A 1 101 ? 15.022 -1.027 -19.794 1.00 82.94 101 GLU A CA 1
ATOM 823 C C . GLU A 1 101 ? 14.225 -0.154 -20.768 1.00 82.94 101 GLU A C 1
ATOM 825 O O . GLU A 1 101 ? 14.684 0.939 -21.120 1.00 82.94 101 GLU A O 1
ATOM 830 N N . GLN A 1 102 ? 13.022 -0.580 -21.161 1.00 79.75 102 GLN A N 1
ATOM 831 C CA . GLN A 1 102 ? 12.153 0.181 -22.064 1.00 79.75 102 GLN A CA 1
ATOM 832 C C . GLN A 1 102 ? 11.802 1.561 -21.489 1.00 79.75 102 GLN A C 1
ATOM 834 O O . GLN A 1 102 ? 11.892 2.574 -22.190 1.00 79.75 102 GLN A O 1
ATOM 839 N N . SER A 1 103 ? 11.462 1.627 -20.197 1.00 78.06 103 SER A N 1
ATOM 840 C CA . SER A 1 103 ? 11.156 2.897 -19.528 1.00 78.06 103 SER A CA 1
ATOM 841 C C . SER A 1 103 ? 12.382 3.814 -19.428 1.00 78.06 103 SER A C 1
ATOM 843 O O . SER A 1 103 ? 12.266 5.026 -19.633 1.00 78.06 103 SER A O 1
ATOM 845 N N . SER A 1 104 ? 13.573 3.250 -19.201 1.00 73.38 104 SER A N 1
ATOM 846 C CA . SER A 1 104 ? 14.826 4.008 -19.158 1.00 73.38 104 SER A CA 1
ATOM 847 C C . SER A 1 104 ? 15.181 4.622 -20.517 1.00 73.38 104 SER A C 1
ATOM 849 O O . SER A 1 104 ? 15.619 5.772 -20.574 1.00 73.38 104 SER A O 1
ATOM 851 N N . VAL A 1 105 ? 14.937 3.899 -21.618 1.00 67.19 105 VAL A N 1
ATOM 852 C CA . VAL A 1 105 ? 15.159 4.391 -22.987 1.00 67.19 105 VAL A CA 1
ATOM 853 C C . VAL A 1 105 ? 14.218 5.555 -23.299 1.00 67.19 105 VAL A C 1
ATOM 855 O O . VAL A 1 105 ? 14.656 6.560 -23.860 1.00 67.19 105 VAL A O 1
ATOM 858 N N . ALA A 1 106 ? 12.954 5.476 -22.871 1.00 63.62 106 ALA A N 1
ATOM 859 C CA . ALA A 1 106 ? 11.988 6.560 -23.045 1.00 63.62 106 ALA A CA 1
ATOM 860 C C . ALA A 1 106 ? 12.375 7.838 -22.273 1.00 63.62 106 ALA A C 1
ATOM 862 O O . ALA A 1 106 ? 12.147 8.948 -22.755 1.00 63.62 106 ALA A O 1
ATOM 863 N N . GLN A 1 107 ? 12.991 7.699 -21.094 1.00 62.19 107 GLN A N 1
ATOM 864 C CA . GLN A 1 107 ? 13.428 8.833 -20.272 1.00 62.19 107 GLN A CA 1
ATOM 865 C C . GLN A 1 107 ? 14.767 9.446 -20.709 1.00 62.19 107 GLN A C 1
ATOM 867 O O . GLN A 1 107 ? 15.030 10.600 -20.383 1.00 62.19 107 GLN A O 1
ATOM 872 N N . ARG A 1 108 ? 15.620 8.717 -21.441 1.00 55.81 108 ARG A N 1
ATOM 873 C CA . ARG A 1 108 ? 17.007 9.117 -21.749 1.00 55.81 108 ARG A CA 1
ATOM 874 C C . ARG A 1 108 ? 17.265 9.294 -23.245 1.00 55.81 108 ARG A C 1
ATOM 876 O O . ARG A 1 108 ? 18.266 8.809 -23.766 1.00 55.81 108 ARG A O 1
ATOM 883 N N . ARG A 1 109 ? 16.405 10.041 -23.945 1.00 54.88 109 ARG A N 1
ATOM 884 C CA . ARG A 1 109 ? 16.501 10.289 -25.403 1.00 54.88 109 ARG A CA 1
ATOM 885 C C . ARG A 1 109 ? 17.862 10.854 -25.881 1.00 54.88 109 ARG A C 1
ATOM 887 O O . ARG A 1 109 ? 18.125 10.854 -27.079 1.00 54.88 109 ARG A O 1
ATOM 894 N N . TRP A 1 110 ? 18.725 11.319 -24.974 1.00 55.12 110 TRP A N 1
ATOM 895 C CA . TRP A 1 110 ? 20.007 11.975 -25.265 1.00 55.12 110 TRP A CA 1
ATOM 896 C C . TRP A 1 110 ? 21.250 11.087 -25.068 1.00 55.12 110 TRP A C 1
ATOM 898 O O . TRP A 1 110 ? 22.298 11.393 -25.632 1.00 55.12 110 TRP A O 1
ATOM 908 N N . GLU A 1 111 ? 21.161 9.982 -24.322 1.00 64.69 111 GLU A N 1
ATOM 909 C CA . GLU A 1 111 ? 22.289 9.057 -24.140 1.00 64.69 111 GLU A CA 1
ATOM 910 C C . GLU A 1 111 ? 22.263 7.983 -25.237 1.00 64.69 111 GLU A C 1
ATOM 912 O O . GLU A 1 111 ? 21.382 7.123 -25.270 1.00 64.69 111 GLU A O 1
ATOM 917 N N . ARG A 1 112 ? 23.245 8.005 -26.148 1.00 64.12 112 ARG A N 1
ATOM 918 C CA . ARG A 1 112 ? 23.436 6.940 -27.147 1.00 64.12 112 ARG A CA 1
ATOM 919 C C . ARG A 1 112 ? 23.944 5.677 -26.450 1.00 64.12 112 ARG A C 1
ATOM 921 O O . ARG A 1 112 ? 25.151 5.463 -26.360 1.00 64.12 112 ARG A O 1
ATOM 928 N N . ARG A 1 113 ? 23.040 4.837 -25.943 1.00 62.78 113 ARG A N 1
ATOM 929 C CA . ARG A 1 113 ? 23.426 3.505 -25.459 1.00 62.78 113 ARG A CA 1
ATOM 930 C C . ARG A 1 113 ? 23.960 2.657 -26.621 1.00 62.78 113 ARG A C 1
ATOM 932 O O . ARG A 1 113 ? 23.433 2.758 -27.733 1.00 62.78 113 ARG A O 1
ATOM 939 N N . PRO A 1 114 ? 24.991 1.824 -26.391 1.00 66.25 114 PRO A N 1
ATOM 940 C CA . PRO A 1 114 ? 25.391 0.834 -27.379 1.00 66.25 114 PRO A CA 1
ATOM 941 C C . PRO A 1 114 ? 24.199 -0.087 -27.667 1.00 66.25 114 PRO A C 1
ATOM 943 O O . PRO A 1 114 ? 23.480 -0.487 -26.753 1.00 66.25 114 PRO A O 1
ATOM 946 N N . MET A 1 115 ? 23.963 -0.391 -28.944 1.00 66.44 115 MET A N 1
ATOM 947 C CA . MET A 1 115 ? 22.913 -1.331 -29.342 1.00 66.44 115 MET A CA 1
ATOM 948 C C . MET A 1 115 ? 23.155 -2.685 -28.666 1.00 66.44 115 MET A C 1
ATOM 950 O O . MET A 1 115 ? 24.301 -3.135 -28.626 1.00 66.44 115 MET A O 1
ATOM 954 N N . LYS A 1 116 ? 22.092 -3.361 -28.201 1.00 74.25 116 LYS A N 1
ATOM 955 C CA . LYS A 1 116 ? 22.189 -4.699 -27.578 1.00 74.25 116 LYS A CA 1
ATOM 956 C C . LYS A 1 116 ? 23.004 -5.688 -28.429 1.00 74.25 116 LYS A C 1
ATOM 958 O O . LYS A 1 116 ? 23.776 -6.469 -27.897 1.00 74.25 116 LYS A O 1
ATOM 963 N N . ASN A 1 117 ? 22.914 -5.576 -29.756 1.00 82.12 117 ASN A N 1
ATOM 964 C CA . ASN A 1 117 ? 23.577 -6.474 -30.708 1.00 82.12 117 ASN A CA 1
ATOM 965 C C . ASN A 1 117 ? 24.899 -5.922 -31.272 1.00 82.12 117 ASN A C 1
ATOM 967 O O . ASN A 1 117 ? 25.322 -6.335 -32.353 1.00 82.12 117 ASN A O 1
ATOM 971 N N . LYS A 1 118 ? 25.554 -4.977 -30.582 1.00 83.50 118 LYS A N 1
ATOM 972 C CA . LYS A 1 118 ? 26.801 -4.352 -31.058 1.00 83.50 118 LYS A CA 1
ATOM 973 C C . LYS A 1 118 ? 27.884 -5.387 -31.368 1.00 83.50 118 LYS A C 1
ATOM 975 O O . LYS A 1 118 ? 28.561 -5.253 -32.382 1.00 83.50 118 LYS A O 1
ATOM 980 N N . ASP A 1 119 ? 28.010 -6.424 -30.546 1.00 87.19 119 ASP A N 1
ATOM 981 C CA . ASP A 1 119 ? 29.050 -7.443 -30.711 1.00 87.19 119 ASP A CA 1
ATOM 982 C C . ASP A 1 119 ? 28.783 -8.348 -31.915 1.00 87.19 119 ASP A C 1
ATOM 984 O O . ASP A 1 119 ? 29.703 -8.688 -32.656 1.00 87.19 119 ASP A O 1
ATOM 988 N N . ILE A 1 120 ? 27.515 -8.693 -32.158 1.00 90.12 120 ILE A N 1
ATOM 989 C CA . ILE A 1 120 ? 27.105 -9.468 -33.335 1.00 90.12 120 ILE A CA 1
ATOM 990 C C . ILE A 1 120 ? 27.374 -8.653 -34.600 1.00 90.12 120 ILE A C 1
ATOM 992 O O . ILE A 1 120 ? 27.961 -9.164 -35.550 1.00 90.12 120 ILE A O 1
ATOM 996 N N . LEU A 1 121 ? 27.011 -7.368 -34.588 1.00 89.06 121 LEU A N 1
ATOM 997 C CA . LEU A 1 121 ? 27.255 -6.461 -35.704 1.00 89.06 121 LEU A CA 1
ATOM 998 C C . LEU A 1 121 ? 28.757 -6.260 -35.956 1.00 89.06 121 LEU A C 1
ATOM 1000 O O . LEU A 1 121 ? 29.192 -6.253 -37.104 1.00 89.06 121 LEU A O 1
ATOM 1004 N N . ALA A 1 122 ? 29.558 -6.138 -34.89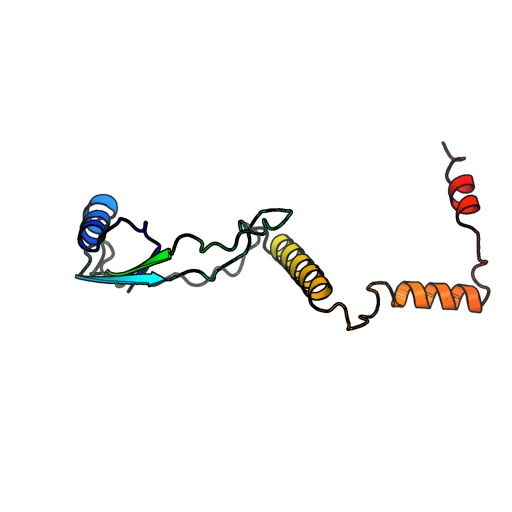4 1.00 90.69 122 ALA A N 1
ATOM 1005 C CA . ALA A 1 122 ? 31.009 -6.016 -34.992 1.00 90.69 122 ALA A CA 1
ATOM 1006 C C . ALA A 1 122 ? 31.644 -7.280 -35.589 1.00 90.69 122 ALA A C 1
ATOM 1008 O O . ALA A 1 122 ? 32.482 -7.174 -36.483 1.00 90.69 122 ALA A O 1
ATOM 1009 N N . LYS A 1 123 ? 31.200 -8.469 -35.158 1.00 93.50 123 LYS A N 1
ATOM 1010 C CA . LYS A 1 123 ? 31.625 -9.751 -35.740 1.00 93.50 123 LYS A CA 1
ATOM 1011 C C . LYS A 1 123 ? 31.245 -9.848 -37.217 1.00 93.50 123 LYS A C 1
ATOM 1013 O O . LYS A 1 123 ? 32.101 -10.141 -38.043 1.00 93.50 123 LYS A O 1
ATOM 1018 N N . GLN A 1 124 ? 29.999 -9.527 -37.568 1.00 90.88 124 GLN A N 1
ATOM 1019 C CA . GLN A 1 124 ? 29.544 -9.504 -38.963 1.00 90.88 124 GLN A CA 1
ATOM 1020 C C . GLN A 1 124 ? 30.372 -8.531 -39.814 1.00 90.88 124 GLN A C 1
ATOM 1022 O O . GLN A 1 124 ? 30.759 -8.863 -40.931 1.00 90.88 124 GLN A O 1
ATOM 1027 N N . ALA A 1 125 ? 30.703 -7.350 -39.284 1.00 92.12 125 ALA A N 1
ATOM 1028 C CA . ALA A 1 125 ? 31.559 -6.387 -39.969 1.00 92.12 125 ALA A CA 1
ATOM 1029 C C . ALA A 1 125 ? 32.987 -6.925 -40.178 1.00 92.12 125 ALA A C 1
ATOM 1031 O O . ALA A 1 125 ? 33.536 -6.781 -41.268 1.00 92.12 125 ALA A O 1
ATOM 1032 N N . GLN A 1 126 ? 33.574 -7.590 -39.177 1.00 94.12 126 GLN A N 1
ATOM 1033 C CA . GLN A 1 126 ? 34.889 -8.234 -39.300 1.00 94.12 126 GLN A CA 1
ATOM 1034 C C . GLN A 1 126 ? 34.893 -9.361 -40.346 1.00 94.12 126 GLN A C 1
ATOM 1036 O O . GLN A 1 126 ? 35.842 -9.479 -41.121 1.00 94.12 126 GLN A O 1
ATOM 1041 N N . GLU A 1 127 ? 33.834 -10.169 -40.422 1.00 94.12 127 GLU A N 1
ATOM 1042 C CA . GLU A 1 127 ? 33.691 -11.230 -41.432 1.00 94.12 127 GLU A CA 1
ATOM 1043 C C . GLU A 1 127 ? 33.593 -10.677 -42.863 1.00 94.12 127 GLU A C 1
ATOM 1045 O O . GLU A 1 127 ? 34.131 -11.277 -43.794 1.00 94.12 127 GLU A O 1
ATOM 1050 N N . LEU A 1 128 ? 32.938 -9.525 -43.041 1.00 92.69 128 LEU A N 1
ATOM 1051 C CA . LEU A 1 128 ? 32.867 -8.830 -44.329 1.00 92.69 128 LEU A CA 1
ATOM 1052 C C . LEU A 1 128 ? 34.217 -8.208 -44.711 1.00 92.69 128 LEU A C 1
ATOM 1054 O O . LEU A 1 128 ? 34.646 -8.331 -45.856 1.00 92.69 128 LEU A O 1
ATOM 1058 N N . LEU A 1 129 ? 34.903 -7.571 -43.754 1.00 93.06 129 LEU A N 1
ATOM 1059 C CA . LEU A 1 129 ? 36.213 -6.940 -43.969 1.00 93.06 129 LEU A CA 1
ATOM 1060 C C . LEU A 1 129 ? 37.319 -7.963 -44.254 1.00 93.06 129 LEU A C 1
ATOM 1062 O O . LEU A 1 129 ? 38.185 -7.713 -45.085 1.00 93.06 129 LEU A O 1
ATOM 1066 N N . SER A 1 130 ? 37.278 -9.119 -43.588 1.00 92.94 130 SER A N 1
ATOM 1067 C CA . SER A 1 130 ? 38.208 -10.233 -43.829 1.00 92.94 130 SER A CA 1
ATOM 1068 C C . SER A 1 130 ? 37.926 -10.995 -45.130 1.00 92.94 130 SER A C 1
ATOM 1070 O O . SER A 1 130 ? 38.718 -11.852 -45.509 1.00 92.94 130 SER A O 1
ATOM 1072 N N . GLY A 1 131 ? 36.807 -10.717 -45.811 1.00 89.12 131 GLY A N 1
ATOM 1073 C CA . GLY A 1 131 ? 36.402 -11.407 -47.039 1.00 89.12 131 GLY A CA 1
ATOM 1074 C C . GLY A 1 131 ? 35.825 -12.810 -46.822 1.00 89.12 131 GLY A C 1
ATOM 1075 O O . GLY A 1 131 ? 35.476 -13.476 -47.795 1.00 89.12 131 GLY A O 1
ATOM 1076 N N . SER A 1 132 ? 35.673 -13.247 -45.567 1.00 87.50 132 SER A N 1
ATOM 1077 C CA . SER A 1 132 ? 35.092 -14.550 -45.208 1.00 87.50 132 SER A CA 1
ATOM 1078 C C . SER A 1 132 ? 33.627 -14.667 -45.640 1.00 87.50 132 SER A C 1
ATOM 1080 O O . SER A 1 132 ? 33.159 -15.744 -46.007 1.00 87.50 132 SER A O 1
ATOM 1082 N N . LYS A 1 133 ? 32.889 -13.550 -45.616 1.00 86.62 133 LYS A N 1
ATOM 1083 C CA . LYS A 1 133 ? 31.526 -13.451 -46.148 1.00 86.62 133 LYS A CA 1
ATOM 1084 C C . LYS A 1 133 ? 31.443 -12.341 -47.185 1.00 86.62 133 LYS A C 1
ATOM 1086 O O . LYS A 1 133 ? 31.996 -11.261 -47.009 1.00 86.62 133 LYS A O 1
ATOM 1091 N N . LYS A 1 134 ? 30.690 -12.594 -48.257 1.00 88.38 134 LYS A N 1
ATOM 1092 C CA . LYS A 1 134 ? 30.373 -11.593 -49.280 1.00 88.38 134 LYS A CA 1
ATOM 1093 C C . LYS A 1 134 ? 29.046 -10.924 -48.941 1.00 88.38 134 LYS A C 1
ATOM 1095 O O . LYS A 1 134 ? 28.069 -11.611 -48.653 1.00 88.38 134 LYS A O 1
ATOM 1100 N N . TRP A 1 135 ? 29.008 -9.596 -48.998 1.00 86.50 135 TRP A N 1
ATOM 1101 C CA . TRP A 1 135 ? 27.769 -8.842 -48.817 1.00 86.50 135 TRP A CA 1
ATOM 1102 C C . TRP A 1 135 ? 26.739 -9.230 -49.888 1.00 86.50 135 TRP A C 1
ATOM 1104 O O . TRP A 1 135 ? 27.078 -9.342 -51.069 1.00 86.50 135 TRP A O 1
ATOM 1114 N N . GLN A 1 136 ? 25.491 -9.441 -49.470 1.00 85.19 136 GLN A N 1
ATOM 1115 C CA . GLN A 1 136 ? 24.373 -9.755 -50.357 1.00 85.19 136 GLN A CA 1
ATOM 1116 C C . GLN A 1 136 ? 23.184 -8.841 -50.043 1.00 85.19 136 GLN A C 1
ATOM 1118 O O . GLN A 1 136 ? 22.908 -8.588 -48.866 1.00 85.19 136 GLN A O 1
ATOM 1123 N N . PRO A 1 137 ? 22.464 -8.351 -51.067 1.00 84.56 137 PRO A N 1
ATOM 1124 C CA . PRO A 1 137 ? 21.269 -7.556 -50.852 1.00 84.56 137 PRO A CA 1
ATOM 1125 C C . PRO A 1 137 ? 20.136 -8.429 -50.298 1.00 84.56 137 PRO A C 1
ATOM 1127 O O . PRO A 1 137 ? 20.017 -9.615 -50.608 1.00 84.56 137 PRO A O 1
ATOM 1130 N N . MET A 1 138 ? 19.259 -7.811 -49.507 1.00 70.62 138 MET A N 1
ATOM 1131 C CA . MET A 1 138 ? 18.174 -8.488 -48.787 1.00 70.62 138 MET A CA 1
ATOM 1132 C C . MET A 1 138 ? 17.233 -9.292 -49.704 1.00 70.62 138 MET A C 1
ATOM 1134 O O . MET A 1 138 ? 16.732 -10.338 -49.302 1.00 70.62 138 MET A O 1
ATOM 1138 N N . GLN A 1 139 ? 17.053 -8.864 -50.958 1.00 71.06 139 GLN A N 1
ATOM 1139 C CA . GLN A 1 139 ? 16.217 -9.554 -51.949 1.00 71.06 139 GLN A CA 1
ATOM 1140 C C . GLN A 1 139 ? 16.747 -10.946 -52.341 1.00 71.06 139 GLN A C 1
ATOM 1142 O O . GLN A 1 139 ? 15.956 -11.846 -52.608 1.00 71.06 139 GLN A O 1
ATOM 1147 N N . THR A 1 140 ? 18.066 -11.161 -52.331 1.00 64.56 140 THR A N 1
ATOM 1148 C CA . THR A 1 140 ? 18.672 -12.451 -52.709 1.00 64.56 140 THR A CA 1
ATOM 1149 C C . THR A 1 140 ? 18.492 -13.521 -51.624 1.00 64.56 140 THR A C 1
ATOM 1151 O O . THR A 1 140 ? 18.456 -14.708 -51.935 1.00 64.56 140 THR A O 1
ATOM 1154 N N . ILE A 1 141 ? 18.334 -13.120 -50.357 1.00 61.84 141 ILE A N 1
ATOM 1155 C CA 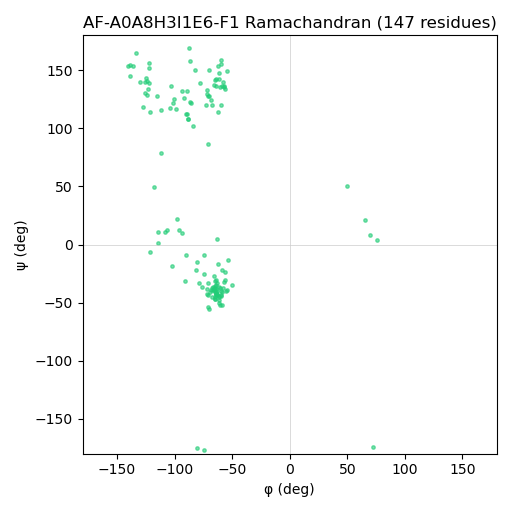. ILE A 1 141 ? 18.225 -14.041 -49.213 1.00 61.84 141 ILE A CA 1
ATOM 1156 C C . ILE A 1 141 ? 16.872 -14.775 -49.221 1.00 61.84 141 ILE A C 1
ATOM 1158 O O . ILE A 1 141 ? 16.830 -15.987 -49.029 1.00 61.84 141 ILE A O 1
ATOM 1162 N N . TYR A 1 142 ? 15.772 -14.068 -49.504 1.00 61.25 142 TYR A N 1
ATOM 1163 C CA . TYR A 1 142 ? 14.430 -14.669 -49.552 1.00 61.25 142 TYR A CA 1
ATOM 1164 C C . TYR A 1 142 ? 14.222 -15.585 -50.766 1.00 61.25 142 TYR A C 1
ATOM 1166 O O . TYR A 1 142 ? 13.546 -16.602 -50.649 1.00 61.25 142 TYR A O 1
ATOM 1174 N N . ALA A 1 143 ? 14.847 -15.275 -51.908 1.00 62.31 143 ALA A N 1
ATOM 1175 C CA . ALA A 1 143 ? 14.771 -16.106 -53.112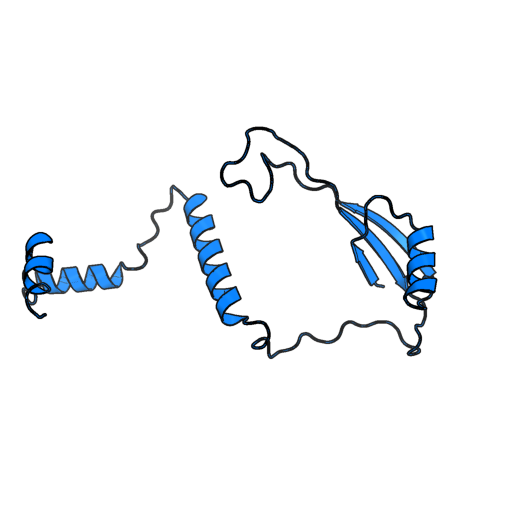 1.00 62.31 143 ALA A CA 1
ATOM 1176 C C . ALA A 1 143 ? 15.432 -17.486 -52.933 1.00 62.31 143 ALA A C 1
ATOM 1178 O O . ALA A 1 143 ? 15.028 -18.450 -53.574 1.00 62.31 143 ALA A O 1
ATOM 1179 N N . ARG A 1 144 ? 16.427 -17.595 -52.042 1.00 58.91 144 ARG A N 1
ATOM 1180 C CA . ARG A 1 144 ? 17.133 -18.852 -51.760 1.00 58.91 144 ARG A CA 1
ATOM 1181 C C . ARG A 1 144 ? 16.348 -19.784 -50.831 1.00 58.91 144 ARG A C 1
ATOM 1183 O O . ARG A 1 144 ? 16.417 -20.988 -51.005 1.00 58.91 144 ARG A O 1
ATOM 1190 N N . ASN A 1 145 ? 15.581 -19.233 -49.889 1.00 60.88 145 ASN A N 1
ATOM 1191 C CA . ASN A 1 145 ? 14.861 -20.016 -48.873 1.00 60.88 145 ASN A CA 1
ATOM 1192 C C . ASN A 1 145 ? 13.437 -20.432 -49.294 1.00 60.88 145 ASN A C 1
ATOM 1194 O O . ASN A 1 145 ? 12.797 -21.192 -48.580 1.00 60.88 145 ASN A O 1
ATOM 1198 N N . GLY A 1 146 ? 12.922 -19.921 -50.418 1.00 56.75 146 GLY A N 1
ATOM 1199 C CA . GLY A 1 146 ? 11.589 -20.247 -50.946 1.00 56.75 146 GLY A CA 1
ATOM 1200 C C . GLY A 1 146 ? 11.570 -21.339 -52.022 1.00 56.75 146 GLY A C 1
ATOM 1201 O O . GLY A 1 146 ? 10.567 -21.467 -52.714 1.00 56.75 146 GLY A O 1
ATOM 1202 N N . THR A 1 147 ? 12.675 -22.066 -52.216 1.00 53.84 147 THR A N 1
ATOM 1203 C CA . THR A 1 147 ? 12.802 -23.110 -53.257 1.00 53.84 147 THR A CA 1
ATOM 1204 C C . THR A 1 147 ? 12.965 -24.528 -52.706 1.00 53.84 147 THR A C 1
ATOM 1206 O O . THR A 1 147 ? 12.991 -25.468 -53.492 1.00 53.84 147 THR A O 1
ATOM 1209 N N . ASP A 1 148 ? 12.956 -24.689 -51.379 1.00 52.12 148 ASP A N 1
ATOM 1210 C CA . ASP A 1 148 ? 12.947 -25.987 -50.701 1.00 52.12 148 ASP A CA 1
ATOM 1211 C C . ASP A 1 148 ? 11.585 -26.182 -49.996 1.00 52.12 148 ASP A C 1
ATOM 1213 O O . ASP A 1 148 ? 11.427 -25.916 -48.802 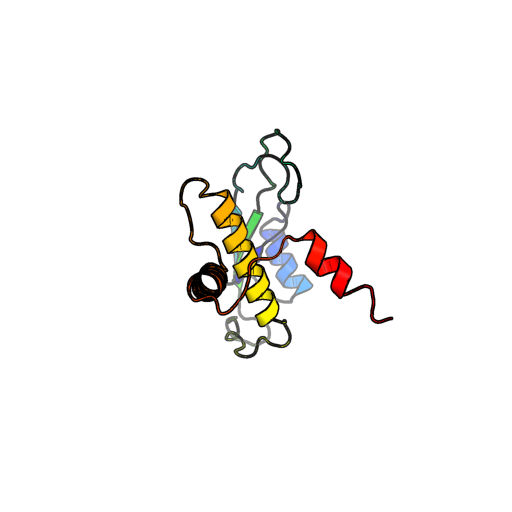1.00 52.12 148 ASP A O 1
ATOM 1217 N N . SER A 1 149 ? 10.554 -26.558 -50.760 1.00 43.03 149 SER A N 1
ATOM 1218 C CA . SER A 1 149 ? 9.241 -27.055 -50.296 1.00 43.03 149 SER A CA 1
ATOM 1219 C C . SER A 1 149 ? 8.676 -28.033 -51.315 1.00 43.03 149 SER A C 1
ATOM 1221 O O . SER A 1 149 ? 8.653 -27.656 -52.508 1.00 43.03 149 SER A O 1
#

Sequence (149 aa):
MACFQVPLNINKLDMKDYLWNCYGVPALSVRSYIQQQKVRAGKANDIIPQRRWARPKSTKRMIVELGEGQHGGPFVWPDPIENLEPWDKASYDELRTEQEEQSSVAQRRWERRPMKNKDILAKQAQELLSGSKKWQPMQTIYARNGTDS

Solvent-accessible surface area (backbone atoms only — not comparable to full-atom values): 9295 Å² total; per-residue (Å²): 109,48,78,45,82,48,65,79,84,65,49,64,66,57,52,38,50,47,34,35,76,76,68,64,32,51,56,76,44,70,47,78,52,75,47,76,50,74,74,38,54,36,57,99,80,46,92,66,61,43,92,54,74,44,66,57,82,57,49,25,37,36,42,32,38,62,47,70,36,97,83,71,46,81,85,71,83,78,79,83,73,86,80,45,69,96,71,46,46,67,63,52,51,52,55,48,51,52,51,50,50,55,51,48,53,73,73,39,83,81,64,86,70,81,60,93,58,48,66,62,52,50,49,55,51,50,35,46,75,72,61,80,40,79,90,73,63,75,73,63,59,57,65,63,68,73,71,80,125

InterPro domains:
  IPR012677 Nucleotide-binding alpha-beta plait domain superfamily [G3DSA:3.30.70.330] (1-118)
  IPR012678 Ribosomal protein uL23/eL15/eS24 core domain superfamily [SSF54189] (3-71)
  IPR013025 Large ribosomal subunit protein uL23-like [PF00276] (3-70)
  IPR013025 Large ribosomal subunit protein uL23-like [PTHR12059] (3-113)

Foldseek 3Di:
DDKDWDDPPQDQVNVQVCCCPVPVWHFPDKDKDWAWADWDQADPPPPDRHNDTDTDHIIMMMDTDIDQGPVRDDDDDDDDDPDCVVVVVVVVVVVVVVVVVVVVCVVCVPDPDQDPCNVVVVVVVVCCVVVVDPDDDPVVVVVVVVPPD

Organism: NCBI:txid1940652

Secondary structure (DSSP, 8-state):
-EEEEE-TT--HHHHHHHHHHHH-PPEEEEEEEEEPPPPEES-TT-SS--S-EEPPPPEEEEEEEE---TTSS---PPPPPS--GGGTHHHHHHHHHHHHHHHHHHH-TTS-PPPTTHHHHHHHHHHHHTTSS----HHHHHHHHTS--

Mean predicted aligned error: 11.64 Å

Nearest PDB structures (foldseek):
  5mrf-assembly1_P  TM=7.667E-01  e=5.422E-05  Saccharomyces cerevisiae
  7pkt-assembly1_r  TM=6.291E-01  e=1.677E-03  Chlamydomonas reinhardtii
  8a22-assembly1_Ar  TM=5.990E-01  e=1.153E-03  Polytomella magna
  9g6k-assembly1_La  TM=7.328E-01  e=6.618E-03  Toxoplasma gondii
  8fn2-assembly1_V  TM=7.165E-01  e=2.958E-02  Borreliella burgdorferi B31